Protein AF-A0A938LUK1-F1 (afdb_monomer)

Foldseek 3Di:
DPPVVVLVVLVVVLVVLVVVLVVLVCCLPPVQDPPLQPPDPPDPDDDDDPDPCNDDRRDDPNHGSVRSVVVSVVSVVVSVVSVVVND

Secondary structure (DSSP, 8-state):
--HHHHHHHHHHHHHHHHHHHHHHHHIIIIIS-TTTT--S---SS-----STT------BTTB-HHHHHHHHHHHHHHHHHHHHH--

Radius of gyration: 19.07 Å; Cα contacts (8 Å, |Δi|>4): 59; chains: 1; bounding box: 39×24×56 Å

Sequence (87 aa):
MKRTTWNFMIDSLAFVDLLLLTGTGAILKWVLPPGSGGGHGQGFRGGRGLGPGGGQVRQLLGLGRHEWGDVHFLLAALFVLLILAHV

pLDDT: mean 82.42, std 18.65, range [42.5, 98.56]

Mean predicted aligned error: 9.14 Å

Solvent-accessible surface area (backbone atoms only — not comparable to full-atom values): 5228 Å² total; per-residue (Å²): 131,56,71,68,58,55,41,54,51,44,49,52,51,38,52,54,46,51,52,52,39,53,52,39,52,47,38,45,61,71,75,33,32,94,84,32,48,74,80,84,81,85,53,101,63,94,69,94,67,92,53,104,70,59,77,77,60,46,59,59,97,88,33,37,38,63,57,49,46,53,53,34,49,52,45,51,56,49,41,53,53,38,63,71,65,56,117

Structure (mmCIF, N/CA/C/O backbone):
data_AF-A0A938LUK1-F1
#
_entry.id   AF-A0A938LUK1-F1
#
loop_
_atom_site.group_PDB
_atom_site.id
_atom_site.type_symbol
_atom_site.label_atom_id
_atom_site.label_alt_id
_atom_site.label_comp_id
_atom_site.label_asym_id
_atom_site.label_entity_id
_atom_site.label_seq_id
_atom_site.pdbx_PDB_ins_code
_atom_site.Cartn_x
_atom_site.Cartn_y
_atom_site.Cartn_z
_atom_site.occupancy
_atom_site.B_iso_or_equiv
_atom_site.auth_seq_id
_atom_site.auth_comp_id
_atom_site.auth_asym_id
_atom_site.auth_atom_id
_atom_site.pdbx_PDB_model_num
ATOM 1 N N . MET A 1 1 ? -7.656 -2.135 27.591 1.00 67.19 1 MET A N 1
ATOM 2 C CA . MET A 1 1 ? -8.198 -1.184 26.590 1.00 67.19 1 MET A CA 1
ATOM 3 C C . MET A 1 1 ? -9.647 -1.551 26.309 1.00 67.19 1 MET A C 1
ATOM 5 O O . MET A 1 1 ? -9.969 -2.730 26.393 1.00 67.19 1 MET A O 1
ATOM 9 N N . LYS A 1 2 ? -10.533 -0.586 26.033 1.00 89.31 2 LYS A N 1
ATOM 10 C CA . LYS A 1 2 ? -11.919 -0.904 25.642 1.00 89.31 2 LYS A CA 1
ATOM 11 C C . LYS A 1 2 ? -11.905 -1.510 24.235 1.00 89.31 2 LYS A C 1
ATOM 13 O O . LYS A 1 2 ? -11.113 -1.058 23.411 1.00 89.31 2 LYS A O 1
ATOM 18 N N . ARG A 1 3 ? -12.789 -2.477 23.952 1.00 86.69 3 ARG A N 1
ATOM 19 C CA . ARG A 1 3 ? -12.934 -3.095 22.613 1.00 86.69 3 ARG A CA 1
ATOM 20 C C . ARG A 1 3 ? -13.044 -2.031 21.517 1.00 86.69 3 ARG A C 1
ATOM 22 O O . ARG A 1 3 ? -12.370 -2.110 20.505 1.00 86.69 3 ARG A O 1
ATOM 29 N N . THR A 1 4 ? -13.788 -0.963 21.796 1.00 90.56 4 THR 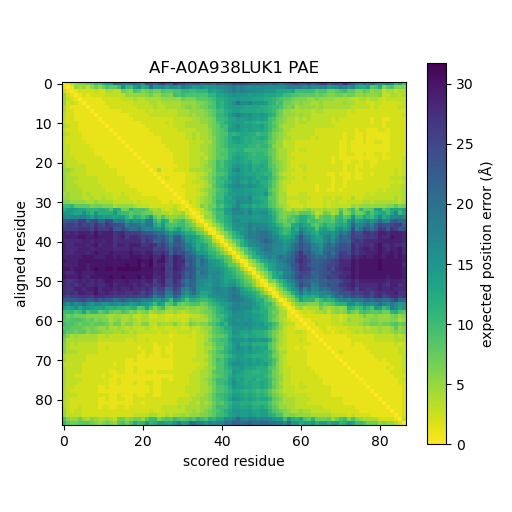A N 1
ATOM 30 C CA . THR A 1 4 ? -13.942 0.193 20.905 1.00 90.56 4 THR A CA 1
ATOM 31 C C . THR A 1 4 ? -12.617 0.869 20.548 1.00 90.56 4 THR A C 1
ATOM 33 O O . THR A 1 4 ? -12.418 1.240 19.400 1.00 90.56 4 THR A O 1
ATOM 36 N N . THR A 1 5 ? -11.698 1.024 21.505 1.00 92.56 5 THR A N 1
ATOM 37 C CA . THR A 1 5 ? -10.386 1.640 21.252 1.00 92.56 5 THR A CA 1
ATOM 38 C C . THR A 1 5 ? -9.510 0.740 20.386 1.00 92.56 5 THR A C 1
ATOM 40 O O . THR A 1 5 ? -8.826 1.239 19.504 1.00 92.56 5 THR A O 1
ATOM 43 N N . TRP A 1 6 ? -9.543 -0.575 20.621 1.00 91.31 6 TRP A N 1
ATOM 44 C CA . TRP A 1 6 ? -8.789 -1.545 19.825 1.00 91.31 6 TRP A CA 1
ATOM 45 C C . TRP A 1 6 ? -9.267 -1.579 18.371 1.00 91.31 6 TRP A C 1
ATOM 47 O O . TRP A 1 6 ? -8.453 -1.434 17.464 1.00 91.31 6 TRP A O 1
ATOM 57 N N . ASN A 1 7 ? -10.584 -1.660 18.163 1.00 92.62 7 ASN A N 1
ATOM 58 C CA . ASN A 1 7 ? -11.170 -1.621 16.825 1.00 92.62 7 ASN A CA 1
ATOM 59 C C . ASN A 1 7 ? -10.812 -0.303 16.126 1.00 92.62 7 ASN A C 1
ATOM 61 O O . ASN A 1 7 ? -10.247 -0.325 15.046 1.00 92.62 7 ASN A O 1
ATOM 65 N N . PHE A 1 8 ? -10.984 0.844 16.794 1.00 94.75 8 PHE A N 1
ATOM 66 C CA . PHE A 1 8 ? -10.597 2.138 16.223 1.00 94.75 8 PHE A CA 1
ATOM 67 C C . PHE A 1 8 ? -9.125 2.188 15.768 1.00 94.75 8 PHE A C 1
ATOM 69 O O . PHE A 1 8 ? -8.818 2.777 14.730 1.00 94.75 8 PHE A O 1
ATOM 76 N N . MET A 1 9 ? -8.212 1.566 16.521 1.00 96.00 9 MET A N 1
ATOM 77 C CA . MET A 1 9 ? -6.796 1.490 16.14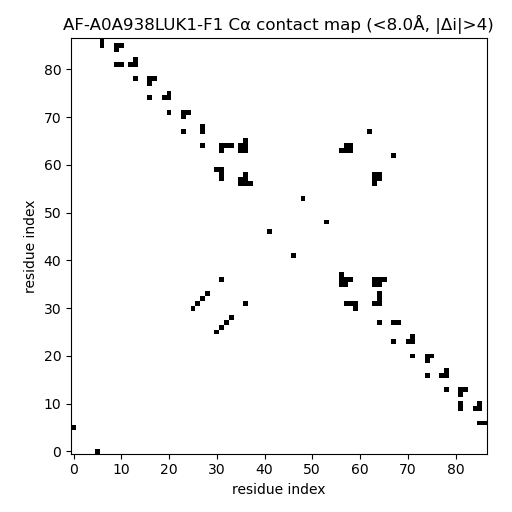8 1.00 96.00 9 MET A CA 1
ATOM 78 C C . MET A 1 9 ? -6.561 0.600 14.924 1.00 96.00 9 MET A C 1
ATOM 80 O O . MET A 1 9 ? -5.817 1.009 14.033 1.00 96.00 9 MET A O 1
ATOM 84 N N . ILE A 1 10 ? -7.186 -0.582 14.868 1.00 96.44 10 ILE A N 1
ATOM 85 C CA . ILE A 1 10 ? -7.089 -1.482 13.709 1.00 96.44 10 ILE A CA 1
ATOM 86 C C . ILE A 1 10 ? -7.640 -0.796 12.463 1.00 96.44 10 ILE A C 1
ATOM 88 O O . ILE A 1 10 ? -6.978 -0.808 11.432 1.00 96.44 10 ILE A O 1
ATOM 92 N N . ASP A 1 11 ? -8.793 -0.143 12.568 1.00 96.44 11 ASP A N 1
ATOM 93 C CA . ASP A 1 11 ? -9.460 0.517 11.445 1.00 96.44 11 ASP A CA 1
ATOM 94 C C . ASP A 1 11 ? -8.606 1.657 10.902 1.00 96.44 11 ASP A C 1
ATOM 96 O O . ASP A 1 11 ? -8.424 1.798 9.693 1.00 96.44 11 ASP A O 1
ATOM 100 N N . SER A 1 12 ? -8.027 2.447 11.809 1.00 97.31 12 SER A N 1
ATOM 101 C CA . SER A 1 12 ? -7.113 3.532 11.448 1.00 97.31 12 SER A CA 1
ATOM 102 C C . SER A 1 12 ? -5.862 2.996 10.750 1.00 97.31 12 SER A C 1
ATOM 104 O O . SER A 1 12 ? -5.429 3.556 9.744 1.00 97.31 12 SER A O 1
ATOM 106 N N . LEU A 1 13 ? -5.293 1.894 11.250 1.00 97.81 13 LEU A N 1
ATOM 107 C CA . LEU A 1 13 ? -4.128 1.257 10.641 1.00 97.81 13 LEU A CA 1
ATOM 108 C C . LEU A 1 13 ? -4.464 0.668 9.263 1.00 97.81 13 LEU A C 1
ATOM 110 O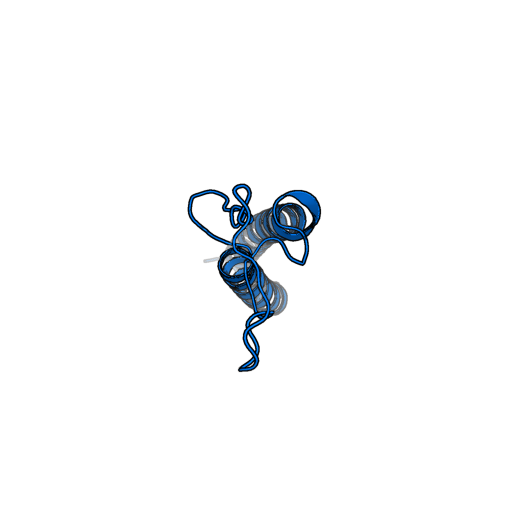 O . LEU A 1 13 ? -3.721 0.895 8.313 1.00 97.81 13 LEU A O 1
ATOM 114 N N . ALA A 1 14 ? -5.602 -0.018 9.135 1.00 97.81 14 ALA A N 1
ATOM 115 C CA . ALA A 1 14 ? -6.087 -0.581 7.878 1.00 97.81 14 ALA A CA 1
ATOM 116 C C . ALA A 1 14 ? -6.352 0.510 6.834 1.00 97.81 14 ALA A C 1
ATOM 118 O O . ALA A 1 14 ? -6.031 0.338 5.661 1.00 97.81 14 ALA A O 1
ATOM 119 N N . PHE A 1 15 ? -6.891 1.657 7.253 1.00 98.12 15 PHE A N 1
ATOM 120 C CA . PHE A 1 15 ? -7.101 2.793 6.364 1.00 98.12 15 PHE A CA 1
ATOM 121 C C . PHE A 1 15 ? -5.780 3.353 5.825 1.00 98.12 15 PHE A C 1
ATOM 123 O O . PHE A 1 15 ? -5.656 3.580 4.624 1.00 98.12 15 PHE A O 1
ATOM 130 N N . VAL A 1 16 ? -4.775 3.541 6.685 1.00 98.50 16 VAL A N 1
ATOM 131 C CA . VAL A 1 16 ? -3.444 3.989 6.244 1.00 98.50 16 VAL A CA 1
ATOM 132 C C . VAL A 1 16 ? -2.819 2.974 5.287 1.00 98.50 16 VAL A C 1
ATOM 134 O O . VAL A 1 16 ? -2.304 3.360 4.238 1.00 98.50 16 VAL A O 1
ATOM 137 N N . ASP A 1 17 ? -2.908 1.686 5.609 1.00 98.50 17 ASP A N 1
ATOM 138 C CA . ASP A 1 17 ? -2.378 0.612 4.771 1.00 98.50 17 AS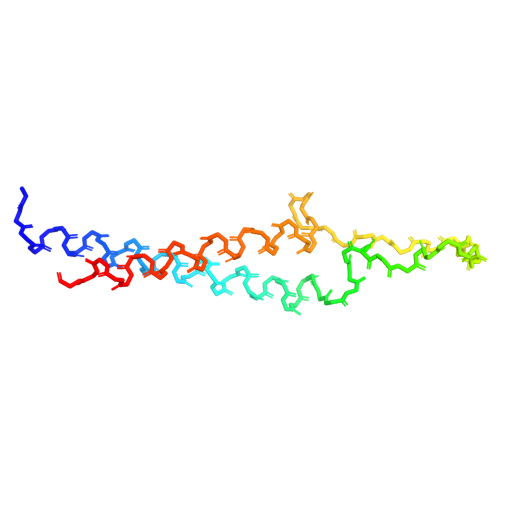P A CA 1
ATOM 139 C C . ASP A 1 17 ? -3.052 0.568 3.385 1.00 98.50 17 ASP A C 1
ATOM 141 O O . ASP A 1 17 ? -2.370 0.497 2.362 1.00 98.50 17 ASP A O 1
ATOM 145 N N . LEU A 1 18 ? -4.371 0.781 3.318 1.00 98.19 18 LEU A N 1
ATOM 146 C CA . LEU A 1 18 ? -5.114 0.909 2.060 1.00 98.19 18 LEU A CA 1
ATOM 147 C C . LEU A 1 18 ? -4.603 2.063 1.180 1.00 98.19 18 LEU A C 1
ATOM 149 O O . LEU A 1 18 ? -4.508 1.927 -0.048 1.00 98.19 18 LEU A O 1
ATOM 153 N N . LEU A 1 19 ? -4.266 3.208 1.783 1.00 98.56 19 LEU A N 1
ATOM 154 C CA . LEU A 1 19 ? -3.691 4.338 1.048 1.00 98.56 19 LEU A CA 1
ATOM 155 C C . LEU A 1 19 ? -2.308 3.984 0.489 1.00 98.56 19 LEU A C 1
ATOM 157 O O . LEU A 1 19 ? -2.020 4.290 -0.672 1.00 98.56 19 LEU A O 1
ATOM 161 N N . LEU A 1 20 ? -1.475 3.295 1.275 1.00 98.25 20 LEU A N 1
ATOM 162 C CA . LEU A 1 20 ? -0.159 2.823 0.837 1.00 98.25 20 LEU A CA 1
ATOM 163 C C . LEU A 1 20 ? -0.272 1.780 -0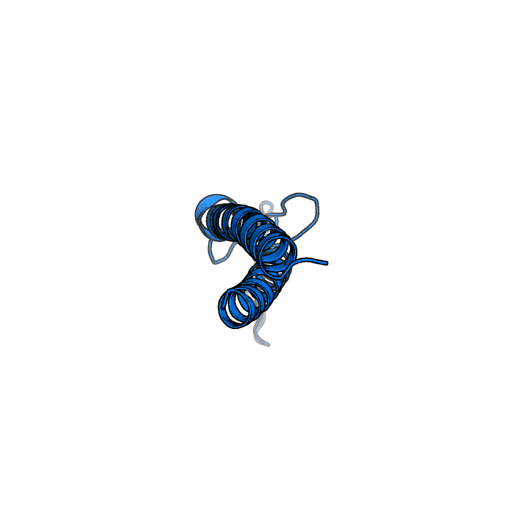.280 1.00 98.25 20 LEU A C 1
ATOM 165 O O . LEU A 1 20 ? 0.465 1.856 -1.267 1.00 98.25 20 LEU A O 1
ATOM 169 N N . LEU A 1 21 ? -1.224 0.852 -0.185 1.00 98.19 21 LEU A N 1
ATOM 170 C CA . LEU A 1 21 ? -1.541 -0.114 -1.237 1.00 98.19 21 LEU A CA 1
ATOM 171 C C . LEU A 1 21 ? -1.926 0.573 -2.540 1.00 98.19 21 LEU A C 1
ATOM 173 O O . LEU A 1 21 ? -1.384 0.267 -3.603 1.00 98.19 21 LEU A O 1
ATOM 177 N N . THR A 1 22 ? -2.827 1.548 -2.455 1.00 98.19 22 THR A N 1
ATOM 178 C CA . THR A 1 22 ? -3.268 2.316 -3.621 1.00 98.19 22 THR A CA 1
ATOM 179 C C . THR A 1 22 ? -2.095 3.078 -4.242 1.00 98.19 22 THR A C 1
ATOM 181 O O . THR A 1 22 ? -1.907 3.038 -5.459 1.00 98.19 22 THR A O 1
ATOM 184 N N . GLY A 1 23 ? -1.261 3.720 -3.418 1.00 97.31 23 GLY A N 1
ATOM 185 C CA . GLY A 1 23 ? -0.079 4.457 -3.869 1.00 97.31 23 GLY A CA 1
ATOM 186 C C . GLY A 1 23 ? 0.974 3.567 -4.533 1.00 97.31 23 GLY A C 1
ATOM 187 O O . GLY A 1 23 ? 1.457 3.873 -5.622 1.00 97.31 23 GLY A O 1
ATOM 188 N N . THR A 1 24 ? 1.301 2.428 -3.928 1.00 96.69 24 THR A N 1
ATOM 189 C CA . THR A 1 24 ? 2.273 1.474 -4.491 1.00 96.69 24 THR A CA 1
ATOM 190 C C . THR A 1 24 ? 1.748 0.797 -5.760 1.00 96.69 24 THR A C 1
ATOM 192 O O . THR A 1 24 ? 2.491 0.658 -6.732 1.00 96.69 24 THR A O 1
ATOM 195 N N . GLY A 1 25 ? 0.453 0.475 -5.827 1.00 96.19 25 GLY A N 1
ATOM 196 C CA . GLY A 1 25 ? -0.186 -0.037 -7.043 1.00 96.19 25 GLY A CA 1
ATOM 197 C C . GLY A 1 25 ? -0.182 0.990 -8.182 1.00 96.19 25 GLY A C 1
ATOM 198 O O . GLY A 1 25 ? 0.116 0.654 -9.330 1.00 96.19 25 GLY A O 1
ATOM 199 N N . ALA A 1 26 ? -0.432 2.262 -7.861 1.00 96.25 26 ALA A N 1
ATOM 200 C CA . ALA A 1 26 ? -0.310 3.383 -8.791 1.00 96.25 26 ALA A CA 1
ATOM 201 C C . ALA A 1 26 ? 1.123 3.531 -9.332 1.00 96.25 26 ALA A C 1
ATOM 203 O O . ALA A 1 26 ? 1.319 3.665 -10.543 1.00 96.25 26 ALA A O 1
ATOM 204 N N . ILE A 1 27 ? 2.129 3.437 -8.456 1.00 94.00 27 ILE A N 1
ATOM 205 C CA . ILE A 1 27 ? 3.550 3.450 -8.834 1.00 94.00 27 ILE A CA 1
ATOM 206 C C . ILE A 1 27 ? 3.858 2.307 -9.807 1.00 94.00 27 ILE A C 1
ATOM 208 O O . ILE A 1 27 ? 4.406 2.551 -10.882 1.00 94.00 27 ILE A O 1
ATOM 212 N N . LEU A 1 28 ? 3.460 1.074 -9.487 1.00 92.12 28 LEU A N 1
ATOM 213 C CA . LEU A 1 28 ? 3.700 -0.097 -10.339 1.00 92.12 28 LEU A CA 1
ATOM 214 C C . LEU A 1 28 ? 2.958 -0.032 -11.681 1.00 92.12 28 LEU A C 1
ATOM 216 O O . LEU A 1 28 ? 3.419 -0.596 -12.674 1.00 92.12 28 LEU A O 1
ATOM 220 N N . LYS A 1 29 ? 1.813 0.653 -11.736 1.00 92.50 29 LYS A N 1
ATOM 221 C CA . LYS A 1 29 ? 1.031 0.804 -12.967 1.00 92.50 29 LYS A CA 1
ATOM 222 C C . LYS A 1 29 ? 1.578 1.896 -13.883 1.00 92.50 29 LYS A C 1
ATOM 224 O O . LYS A 1 29 ? 1.632 1.690 -15.094 1.00 92.50 29 LYS A O 1
ATOM 229 N N . TRP A 1 30 ? 1.946 3.050 -13.327 1.00 92.06 30 TRP A N 1
ATOM 230 C CA . TRP A 1 30 ? 2.238 4.253 -14.115 1.00 92.06 30 TRP A CA 1
ATOM 231 C C . TRP A 1 30 ? 3.710 4.661 -14.117 1.00 92.06 30 TRP A C 1
ATOM 233 O O . TRP A 1 30 ? 4.199 5.148 -15.135 1.00 92.06 30 TRP A O 1
ATOM 243 N N . VAL A 1 31 ? 4.432 4.453 -13.015 1.00 89.25 31 VAL A N 1
ATOM 244 C CA . VAL A 1 31 ? 5.847 4.844 -12.899 1.00 89.25 31 VAL A CA 1
ATOM 245 C C . VAL A 1 31 ? 6.766 3.704 -13.341 1.00 89.25 31 VAL A C 1
ATOM 247 O O . VAL A 1 31 ? 7.711 3.926 -14.106 1.00 89.25 31 VAL A O 1
ATOM 250 N N . LEU A 1 32 ? 6.451 2.479 -12.911 1.00 88.19 32 LEU A N 1
ATOM 251 C CA . LEU A 1 32 ? 7.222 1.258 -13.161 1.00 88.19 32 LEU A CA 1
ATOM 252 C C . LEU A 1 32 ? 6.400 0.202 -13.930 1.00 88.19 32 LEU A C 1
ATOM 254 O O . LEU A 1 32 ? 6.205 -0.910 -13.428 1.00 88.19 32 LEU A O 1
ATOM 258 N N . PRO A 1 33 ? 5.895 0.529 -15.140 1.00 81.56 33 PRO A N 1
ATOM 259 C CA . PRO A 1 33 ? 5.055 -0.378 -15.911 1.00 81.56 33 PRO A CA 1
ATOM 260 C C . PRO A 1 33 ? 5.800 -1.671 -16.298 1.00 81.56 33 PRO A C 1
ATOM 262 O O . PRO A 1 33 ? 7.034 -1.728 -16.282 1.00 81.56 33 PRO A O 1
ATOM 265 N N . PRO A 1 34 ? 5.068 -2.739 -16.666 1.00 77.12 34 PRO A N 1
ATOM 266 C CA . PRO A 1 34 ? 5.662 -4.009 -17.082 1.00 77.12 34 PRO A CA 1
ATOM 267 C C . PRO A 1 34 ? 6.767 -3.817 -18.134 1.00 77.12 34 PRO A C 1
ATOM 269 O O . PRO A 1 34 ? 6.591 -3.075 -19.095 1.00 77.12 34 PRO A O 1
ATOM 272 N N . GLY A 1 35 ? 7.918 -4.468 -17.935 1.00 69.62 35 GLY A N 1
ATOM 273 C CA . GLY A 1 35 ? 9.098 -4.332 -18.803 1.00 69.62 35 GLY A CA 1
ATOM 274 C C . GLY A 1 35 ? 10.124 -3.279 -18.360 1.00 69.62 35 GLY A C 1
ATOM 275 O O . GLY A 1 35 ? 11.250 -3.303 -18.848 1.00 69.62 35 GLY A O 1
ATOM 276 N N . SER A 1 36 ? 9.810 -2.412 -17.388 1.00 68.06 36 SER A N 1
ATOM 277 C CA . SER A 1 36 ? 10.752 -1.393 -16.890 1.00 68.06 36 SER A CA 1
ATOM 278 C C . SER A 1 36 ? 11.779 -1.909 -15.869 1.00 68.06 36 SER A C 1
ATOM 280 O O . SER A 1 36 ? 12.727 -1.198 -15.546 1.00 68.06 36 SER A O 1
ATOM 282 N N . GLY A 1 37 ? 11.573 -3.121 -15.340 1.00 59.41 37 GLY A N 1
ATOM 283 C CA . GLY A 1 37 ? 12.338 -3.714 -14.235 1.00 59.41 37 GLY A CA 1
ATOM 284 C C . GLY A 1 37 ? 13.461 -4.672 -14.639 1.00 59.41 37 GLY A C 1
ATOM 285 O O . GLY A 1 37 ? 13.917 -5.429 -13.795 1.00 59.41 37 GLY A O 1
ATOM 286 N N . GLY A 1 38 ? 13.876 -4.706 -15.910 1.00 59.28 38 GLY A N 1
ATOM 287 C CA . GLY A 1 38 ? 15.051 -5.486 -16.336 1.00 59.28 38 GLY A CA 1
ATOM 288 C C . GLY A 1 38 ? 14.963 -7.012 -16.149 1.00 59.28 38 GLY A C 1
ATOM 289 O O . GLY A 1 38 ? 15.990 -7.683 -16.143 1.00 59.28 38 GLY A O 1
ATOM 290 N N . GLY A 1 39 ? 13.766 -7.586 -16.004 1.00 57.38 39 GLY A N 1
ATOM 291 C CA . GLY A 1 39 ? 13.581 -9.019 -15.767 1.00 57.38 39 GLY A CA 1
ATOM 292 C C . GLY A 1 39 ? 13.350 -9.833 -17.045 1.00 57.38 39 GLY A C 1
ATOM 293 O O . GLY A 1 39 ? 12.261 -9.789 -17.602 1.00 57.38 39 GLY A O 1
ATOM 294 N N . HIS A 1 40 ? 14.357 -10.628 -17.427 1.00 50.56 40 HIS A N 1
ATOM 295 C CA . HIS A 1 40 ? 14.278 -11.844 -18.259 1.00 50.56 40 HIS A CA 1
ATOM 296 C C . HIS A 1 40 ? 13.940 -11.708 -19.758 1.00 50.56 40 HIS A C 1
ATOM 298 O O . HIS A 1 40 ? 12.919 -12.180 -20.250 1.00 50.56 40 HIS A O 1
ATOM 304 N N . GLY A 1 41 ? 14.914 -11.176 -20.505 1.00 45.09 41 GLY A N 1
ATOM 305 C CA . GLY A 1 41 ? 15.090 -11.416 -21.945 1.00 45.09 41 GLY A CA 1
ATOM 306 C C . GLY A 1 41 ? 16.507 -11.856 -22.353 1.00 45.09 41 GLY A C 1
ATOM 307 O O . GLY A 1 41 ? 16.729 -12.149 -23.522 1.00 45.09 41 GLY A O 1
ATOM 308 N N . GLN A 1 42 ? 17.473 -11.951 -21.427 1.00 53.19 42 GLN A N 1
ATOM 309 C CA . GLN A 1 42 ? 18.744 -12.639 -21.698 1.00 53.19 42 GLN A CA 1
ATOM 310 C C . GLN A 1 42 ? 18.566 -14.132 -21.421 1.00 53.19 42 GLN A C 1
ATOM 312 O O . GLN A 1 42 ? 19.039 -14.670 -20.425 1.00 53.19 42 GLN A O 1
ATOM 317 N N . GLY A 1 43 ? 17.820 -14.805 -22.296 1.00 42.50 43 GLY A N 1
ATOM 318 C CA . GLY A 1 43 ? 17.898 -16.258 -22.377 1.00 42.50 43 GLY A CA 1
ATOM 319 C C . GLY A 1 43 ? 19.329 -16.685 -22.714 1.00 42.50 43 GLY A C 1
ATOM 320 O O . GLY A 1 43 ? 20.095 -15.921 -23.298 1.00 42.50 43 GLY A O 1
ATOM 321 N N . PHE A 1 44 ? 19.666 -17.937 -22.411 1.00 49.00 44 PHE A N 1
ATOM 322 C CA . PHE A 1 44 ? 20.926 -18.629 -22.732 1.00 49.00 44 PHE A CA 1
ATOM 323 C C . PHE A 1 44 ? 21.320 -18.651 -24.235 1.00 49.00 44 PHE A 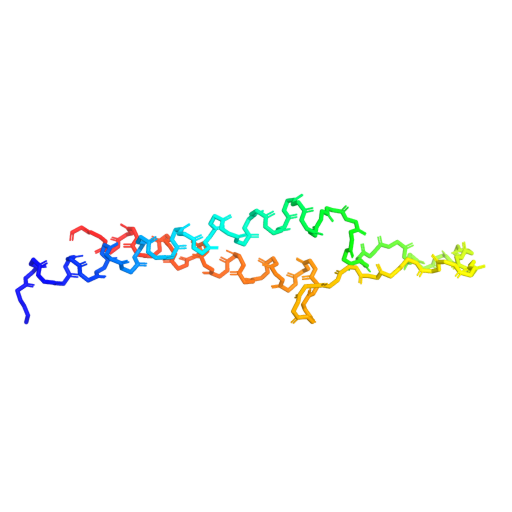C 1
ATOM 325 O O . PHE A 1 44 ? 22.232 -19.368 -24.639 1.00 49.00 44 PHE A O 1
ATOM 332 N N . ARG A 1 45 ? 20.660 -17.861 -25.090 1.00 49.94 45 ARG A N 1
ATOM 333 C CA . ARG A 1 45 ? 21.063 -17.550 -26.460 1.00 49.94 45 ARG A CA 1
ATOM 334 C C . ARG A 1 45 ? 21.345 -16.058 -26.567 1.00 49.94 45 ARG A C 1
ATOM 336 O O . ARG A 1 45 ? 20.424 -15.247 -26.573 1.00 49.94 45 ARG A O 1
ATOM 343 N N . GLY A 1 46 ? 22.631 -15.730 -26.679 1.00 55.25 46 GLY A N 1
ATOM 344 C CA . GLY A 1 46 ? 23.122 -14.381 -26.925 1.00 55.25 46 GLY A CA 1
ATOM 345 C C . GLY A 1 46 ? 22.370 -13.701 -28.069 1.00 55.25 46 GLY A C 1
ATOM 346 O O . GLY A 1 46 ? 22.502 -14.076 -29.232 1.00 55.25 46 GLY A O 1
ATOM 347 N N . GLY A 1 47 ? 21.583 -12.689 -27.722 1.00 47.06 47 GLY A N 1
ATOM 348 C CA . GLY A 1 47 ? 20.926 -11.789 -28.657 1.00 47.06 47 GLY A CA 1
ATOM 349 C C . GLY A 1 47 ? 21.443 -10.380 -28.421 1.00 47.06 47 GLY A C 1
ATOM 350 O O . GLY A 1 47 ? 21.188 -9.797 -27.373 1.00 47.06 47 GLY A O 1
ATOM 351 N N . ARG A 1 48 ? 22.209 -9.871 -29.390 1.00 61.78 48 ARG A N 1
ATOM 352 C CA . ARG A 1 48 ? 22.733 -8.500 -29.494 1.00 61.78 48 ARG A CA 1
ATOM 353 C C . ARG A 1 48 ? 21.797 -7.449 -28.884 1.00 61.78 48 ARG A C 1
ATOM 355 O O . ARG A 1 48 ? 20.728 -7.183 -29.417 1.00 61.78 48 ARG A O 1
ATOM 362 N N . GLY A 1 49 ? 22.287 -6.786 -27.843 1.00 48.31 49 GLY A N 1
ATOM 363 C CA . GLY A 1 49 ? 21.695 -5.577 -27.275 1.00 48.31 49 GLY A CA 1
ATOM 364 C C . GLY A 1 49 ? 22.747 -4.558 -26.833 1.00 48.31 49 GLY A C 1
ATOM 365 O O . GLY A 1 49 ? 22.508 -3.8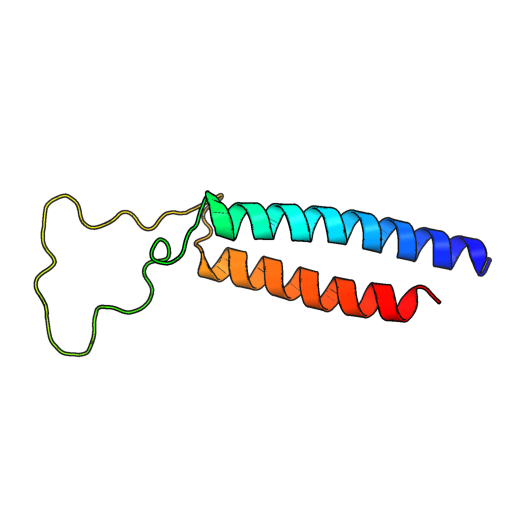18 -25.889 1.00 48.31 49 GLY A O 1
ATOM 366 N N . LEU A 1 50 ? 23.924 -4.533 -27.473 1.00 54.38 50 LEU A N 1
ATOM 367 C CA . LEU A 1 50 ? 24.850 -3.401 -27.375 1.00 54.38 50 LEU A CA 1
ATOM 368 C C . LEU A 1 50 ? 24.418 -2.335 -28.390 1.00 54.38 50 LEU A C 1
ATOM 370 O O . LEU A 1 50 ? 24.858 -2.337 -29.537 1.00 54.38 50 LEU A O 1
ATOM 374 N N . GLY A 1 51 ? 23.529 -1.444 -27.962 1.00 46.31 51 GLY A N 1
ATOM 375 C CA . GLY A 1 51 ? 23.329 -0.130 -28.571 1.00 46.31 51 GLY A CA 1
ATOM 376 C C . GLY A 1 51 ? 23.596 0.955 -27.517 1.00 46.31 51 GLY A C 1
ATOM 377 O O . GLY A 1 51 ? 23.416 0.672 -26.332 1.00 46.31 51 GLY A O 1
ATOM 378 N N . PRO A 1 52 ? 23.971 2.195 -27.889 1.00 42.84 52 PRO A N 1
ATOM 379 C CA . PRO A 1 52 ? 24.287 3.283 -26.943 1.00 42.84 52 PRO A CA 1
ATOM 380 C C . PRO A 1 52 ? 23.119 3.751 -26.048 1.00 42.84 52 PRO A C 1
ATOM 382 O O . PRO A 1 52 ? 23.255 4.727 -25.320 1.00 42.84 52 PRO A O 1
ATOM 385 N N . GLY A 1 53 ? 21.969 3.075 -26.106 1.00 48.91 53 GLY A N 1
ATOM 386 C CA . GLY A 1 53 ? 20.769 3.326 -25.309 1.00 48.91 53 GLY A CA 1
ATOM 387 C C . GLY A 1 53 ? 20.301 2.081 -24.556 1.00 48.91 53 GLY A C 1
ATOM 388 O O . GLY A 1 53 ? 19.098 1.837 -24.494 1.00 48.91 53 GLY A O 1
ATOM 389 N N . GLY A 1 54 ? 21.235 1.262 -24.048 1.00 46.53 54 GLY A N 1
ATOM 390 C CA . GLY A 1 54 ? 20.933 0.120 -23.180 1.00 46.53 54 GLY A CA 1
ATOM 391 C C . GLY A 1 54 ? 19.947 0.544 -22.094 1.00 46.53 54 GLY A C 1
ATOM 392 O O . GLY A 1 54 ? 20.252 1.433 -21.302 1.00 46.53 54 GLY A O 1
ATOM 393 N N . GLY A 1 55 ? 18.736 -0.018 -22.151 1.00 50.03 55 GLY A N 1
ATOM 394 C CA . GLY A 1 55 ? 17.569 0.487 -21.437 1.00 50.03 55 GLY A CA 1
ATOM 395 C C . GLY A 1 55 ? 17.877 0.726 -19.967 1.00 50.03 55 GLY A C 1
ATOM 396 O O . GLY A 1 55 ? 18.132 -0.220 -19.225 1.00 50.03 55 GLY A O 1
ATOM 397 N N . GLN A 1 56 ? 17.867 1.995 -19.557 1.00 59.59 56 GLN A N 1
ATOM 398 C CA . GLN A 1 56 ? 17.962 2.350 -18.150 1.00 59.59 56 GLN A CA 1
ATOM 399 C C . GLN A 1 56 ? 16.799 1.664 -17.434 1.00 59.59 56 GLN A C 1
ATOM 401 O O . GLN A 1 56 ? 15.632 1.974 -17.691 1.00 59.59 56 GLN A O 1
ATOM 406 N N . VAL A 1 57 ? 17.121 0.691 -16.580 1.00 65.31 57 VAL A N 1
ATOM 407 C CA . VAL A 1 57 ? 16.147 0.076 -15.678 1.00 65.31 57 VAL A CA 1
ATOM 408 C C . VAL A 1 57 ? 15.504 1.220 -14.908 1.00 65.31 57 VAL A C 1
ATOM 410 O O . VAL A 1 57 ? 16.204 1.992 -14.250 1.00 65.31 57 VAL A O 1
ATOM 413 N N . ARG A 1 58 ? 14.184 1.385 -15.033 1.00 74.44 58 ARG A N 1
ATOM 414 C CA . ARG A 1 58 ? 13.506 2.462 -14.312 1.00 74.44 58 ARG A CA 1
ATOM 415 C C . ARG A 1 58 ? 13.494 2.096 -12.840 1.00 74.44 58 ARG A C 1
ATOM 417 O O . ARG A 1 58 ? 13.010 1.027 -12.471 1.00 74.44 58 ARG A O 1
ATOM 424 N N . GLN A 1 59 ? 14.018 3.000 -12.029 1.00 84.44 59 GLN A N 1
ATOM 425 C CA . GLN A 1 59 ? 14.044 2.887 -10.581 1.00 84.44 59 GLN A CA 1
ATOM 426 C C . GLN A 1 59 ? 13.328 4.093 -9.982 1.00 84.44 59 GLN A C 1
ATOM 428 O O . GLN A 1 59 ? 13.402 5.203 -10.513 1.00 84.44 59 GLN A O 1
ATOM 433 N N . LEU A 1 60 ? 12.644 3.870 -8.866 1.00 86.50 60 LEU A N 1
ATOM 434 C CA . LEU A 1 60 ? 12.039 4.913 -8.051 1.00 86.50 60 LEU A CA 1
ATOM 435 C C . LEU A 1 60 ? 12.525 4.717 -6.618 1.00 86.50 60 LEU A C 1
ATOM 437 O O . LEU A 1 60 ? 12.376 3.630 -6.069 1.00 86.50 60 LEU A O 1
ATOM 441 N N . LEU A 1 61 ? 13.119 5.757 -6.026 1.00 87.81 61 LEU A N 1
ATOM 442 C CA . LEU A 1 61 ? 13.765 5.684 -4.705 1.00 87.81 61 LEU A CA 1
ATOM 443 C C . LEU A 1 61 ? 14.831 4.571 -4.607 1.00 87.81 61 LEU A C 1
ATOM 445 O O . LEU A 1 61 ? 14.991 3.946 -3.566 1.00 87.81 61 LEU A O 1
ATOM 449 N N . GLY A 1 62 ? 15.540 4.297 -5.708 1.00 86.19 62 GLY A N 1
ATOM 450 C CA . GLY A 1 62 ? 16.547 3.230 -5.784 1.00 86.19 62 GLY A CA 1
ATOM 451 C C . GLY A 1 62 ? 15.977 1.809 -5.869 1.00 86.19 62 GLY A C 1
ATOM 452 O O . GLY A 1 62 ? 16.745 0.858 -5.955 1.00 86.19 62 GLY A O 1
ATOM 453 N N . LEU A 1 63 ? 14.649 1.658 -5.884 1.00 88.06 63 LEU A N 1
ATOM 454 C CA . LEU A 1 63 ? 13.964 0.374 -6.001 1.00 88.06 63 LEU A CA 1
ATOM 455 C C . LEU A 1 63 ? 13.413 0.187 -7.418 1.00 88.06 63 LEU A C 1
ATOM 457 O O . LEU A 1 63 ? 12.832 1.106 -8.009 1.00 88.06 63 LEU A O 1
ATOM 461 N N . GLY A 1 64 ? 13.602 -1.008 -7.970 1.00 88.94 64 GLY A N 1
ATOM 462 C CA . GLY A 1 64 ? 13.036 -1.410 -9.249 1.00 88.94 64 GLY A CA 1
ATOM 463 C C . GLY A 1 64 ? 11.581 -1.864 -9.128 1.00 88.94 64 GLY A C 1
ATOM 464 O O . GLY A 1 64 ? 10.952 -1.833 -8.069 1.00 88.94 64 GLY A O 1
ATOM 465 N N . ARG A 1 65 ? 11.011 -2.288 -10.260 1.00 86.81 65 ARG A N 1
ATOM 466 C CA . ARG A 1 65 ? 9.622 -2.770 -10.317 1.00 86.81 65 ARG A CA 1
ATOM 467 C C . ARG A 1 65 ? 9.398 -3.999 -9.432 1.00 86.81 65 ARG A C 1
ATOM 469 O O . ARG A 1 65 ? 8.297 -4.173 -8.920 1.00 86.81 65 ARG A O 1
ATOM 476 N N . HIS A 1 66 ? 10.391 -4.877 -9.322 1.00 90.19 66 HIS A N 1
ATOM 477 C CA . HIS A 1 66 ? 10.238 -6.119 -8.573 1.00 90.19 66 HIS A CA 1
ATOM 478 C C . HIS A 1 66 ? 10.164 -5.839 -7.075 1.00 90.19 66 HIS A C 1
ATOM 480 O O . HIS A 1 66 ? 9.227 -6.283 -6.427 1.00 90.19 66 HIS A O 1
ATOM 486 N N . GLU A 1 67 ? 11.060 -4.991 -6.586 1.00 91.00 67 GLU A N 1
ATOM 487 C CA . GLU A 1 67 ? 11.177 -4.596 -5.189 1.00 91.00 67 GLU A CA 1
ATOM 488 C C . GLU A 1 67 ? 9.956 -3.781 -4.738 1.00 91.00 67 GLU A C 1
ATOM 490 O O . GLU A 1 67 ? 9.384 -4.045 -3.684 1.00 91.00 67 GLU A O 1
ATOM 495 N N . TRP A 1 68 ? 9.474 -2.842 -5.565 1.00 94.12 68 TRP A N 1
ATOM 496 C CA . TRP A 1 68 ? 8.183 -2.181 -5.315 1.00 94.12 68 TRP A CA 1
ATOM 497 C C . TRP A 1 68 ? 7.006 -3.165 -5.350 1.00 94.12 68 TRP A C 1
ATOM 499 O O . TRP A 1 68 ? 6.014 -2.961 -4.651 1.00 94.12 68 TRP A O 1
ATOM 509 N N . GLY A 1 69 ? 7.115 -4.227 -6.153 1.00 94.56 69 GLY A N 1
ATOM 510 C CA . GLY A 1 69 ? 6.172 -5.341 -6.182 1.00 94.56 69 GLY A CA 1
ATOM 511 C C . GLY A 1 69 ? 6.141 -6.103 -4.861 1.00 94.56 69 GLY A C 1
ATOM 512 O O . GLY A 1 69 ? 5.054 -6.367 -4.352 1.00 94.56 69 GLY A O 1
ATOM 513 N N . ASP A 1 70 ? 7.305 -6.378 -4.275 1.00 96.12 70 ASP A N 1
ATOM 514 C CA . ASP A 1 70 ? 7.423 -7.053 -2.979 1.00 96.12 70 ASP A CA 1
ATOM 515 C C . ASP A 1 70 ? 6.843 -6.192 -1.849 1.00 96.12 70 ASP A C 1
ATOM 517 O O . ASP A 1 70 ? 6.090 -6.692 -1.012 1.00 96.12 70 ASP A O 1
ATOM 521 N N . VAL A 1 71 ? 7.106 -4.878 -1.868 1.00 97.19 71 VAL A N 1
ATOM 522 C CA . VAL A 1 71 ? 6.490 -3.921 -0.930 1.00 97.19 71 VAL A CA 1
ATOM 523 C C . VAL A 1 71 ? 4.967 -3.929 -1.071 1.00 97.19 71 VAL A C 1
ATOM 525 O O . VAL A 1 71 ? 4.260 -4.055 -0.073 1.00 97.19 71 VAL A O 1
ATOM 528 N N . HIS A 1 72 ? 4.446 -3.834 -2.298 1.00 97.75 72 HIS A N 1
ATOM 529 C CA . HIS A 1 72 ? 3.003 -3.860 -2.548 1.00 97.75 72 HIS A CA 1
ATOM 530 C C . HIS A 1 72 ? 2.365 -5.178 -2.085 1.00 97.75 72 HIS A C 1
ATOM 532 O O . HIS A 1 72 ? 1.293 -5.170 -1.482 1.00 97.75 72 HIS A O 1
ATOM 538 N N . PHE A 1 73 ? 3.034 -6.309 -2.322 1.00 98.06 73 PHE A N 1
ATOM 539 C CA . PHE A 1 73 ? 2.568 -7.622 -1.883 1.00 98.06 73 PHE A CA 1
ATOM 540 C C . PHE A 1 73 ? 2.525 -7.744 -0.355 1.00 98.06 73 PHE A C 1
ATOM 542 O O . PHE A 1 73 ? 1.535 -8.236 0.187 1.00 98.06 73 PHE A O 1
ATOM 549 N N . LEU A 1 74 ? 3.557 -7.267 0.350 1.00 98.38 74 LEU A N 1
ATOM 550 C CA . LEU A 1 74 ? 3.587 -7.296 1.813 1.00 98.38 74 LEU A CA 1
ATOM 551 C C . LEU A 1 74 ? 2.466 -6.442 2.418 1.00 98.38 74 LEU A C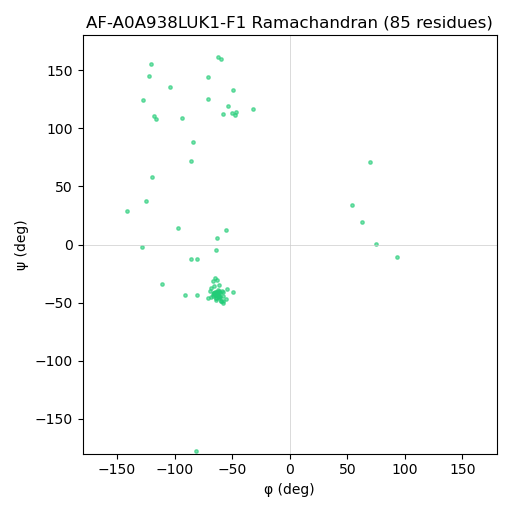 1
ATOM 553 O O . LEU A 1 74 ? 1.792 -6.900 3.340 1.00 98.38 74 LEU A O 1
ATOM 557 N N . LEU A 1 75 ? 2.233 -5.245 1.869 1.00 98.50 75 LEU A N 1
ATOM 558 C CA . LEU A 1 75 ? 1.104 -4.401 2.268 1.00 98.50 75 LEU A CA 1
ATOM 559 C C . LEU A 1 75 ? -0.229 -5.122 2.014 1.00 98.50 75 LEU A C 1
ATOM 561 O O . LEU A 1 75 ? -1.087 -5.147 2.883 1.00 98.50 75 LEU A O 1
ATOM 565 N N . ALA A 1 76 ? -0.389 -5.815 0.881 1.00 98.38 76 ALA A N 1
ATOM 566 C CA . ALA A 1 76 ? -1.622 -6.551 0.581 1.00 98.38 76 ALA A CA 1
ATOM 567 C C . ALA A 1 76 ? -1.883 -7.680 1.588 1.00 98.38 76 ALA A C 1
ATOM 569 O O . ALA A 1 76 ? -3.009 -7.850 2.057 1.00 98.38 76 ALA A O 1
ATOM 570 N N . ALA A 1 77 ? -0.842 -8.435 1.947 1.00 98.44 77 ALA A N 1
ATOM 571 C CA . ALA A 1 77 ? -0.938 -9.478 2.961 1.00 98.44 77 ALA A CA 1
ATOM 572 C C . ALA A 1 77 ? -1.283 -8.894 4.342 1.00 98.44 77 ALA A C 1
ATOM 574 O O . ALA A 1 77 ? -2.153 -9.429 5.033 1.00 98.44 77 ALA A O 1
ATOM 575 N N . LEU A 1 78 ? -0.649 -7.780 4.725 1.00 98.19 78 LEU A N 1
ATOM 576 C CA . LEU A 1 78 ? -0.948 -7.071 5.968 1.00 98.19 78 LEU A CA 1
ATOM 577 C C . LEU A 1 78 ? -2.395 -6.563 5.991 1.00 98.19 78 LEU A C 1
ATOM 579 O O . LEU A 1 78 ? -3.098 -6.800 6.973 1.00 98.19 78 LEU A O 1
ATOM 583 N N . PHE A 1 79 ? -2.867 -5.943 4.909 1.00 98.25 79 PHE A N 1
ATOM 584 C CA . PHE A 1 79 ? -4.242 -5.468 4.787 1.00 98.25 79 PHE A CA 1
ATOM 585 C C . PHE A 1 79 ? -5.255 -6.583 5.030 1.00 98.25 79 PHE A C 1
ATOM 587 O O . PHE A 1 79 ? -6.185 -6.415 5.815 1.00 98.25 79 PHE A O 1
ATOM 594 N N . VAL A 1 80 ? -5.054 -7.752 4.411 1.00 98.00 80 VAL A N 1
ATOM 595 C CA . VAL A 1 80 ? -5.931 -8.913 4.615 1.00 98.00 80 VAL A CA 1
ATOM 596 C C . VAL A 1 80 ? -5.980 -9.305 6.092 1.00 98.00 80 VAL A C 1
ATOM 598 O O . VAL A 1 80 ? -7.067 -9.516 6.626 1.00 98.00 80 VAL A O 1
ATOM 601 N N . LEU A 1 81 ? -4.836 -9.347 6.781 1.00 97.38 81 LEU A N 1
ATOM 602 C CA . LEU A 1 81 ? -4.794 -9.648 8.216 1.00 97.38 81 LEU A CA 1
ATOM 603 C C . LEU A 1 81 ? -5.531 -8.593 9.053 1.00 97.38 81 LEU A C 1
ATOM 605 O O . LEU A 1 81 ? -6.258 -8.953 9.979 1.00 97.38 81 LEU A O 1
ATOM 609 N N . LEU A 1 82 ? -5.385 -7.308 8.720 1.00 96.88 82 LEU A N 1
ATOM 610 C CA . LEU A 1 82 ? -6.072 -6.218 9.417 1.00 96.88 82 LEU A CA 1
ATOM 611 C C . LEU A 1 82 ? -7.590 -6.283 9.224 1.00 96.88 82 LEU A C 1
ATOM 613 O O . LEU A 1 82 ? -8.327 -6.132 10.193 1.00 96.88 82 LEU A O 1
ATOM 617 N N . ILE A 1 83 ? -8.063 -6.585 8.012 1.00 96.50 83 ILE A N 1
ATOM 618 C CA . ILE A 1 83 ? -9.494 -6.764 7.729 1.00 96.50 83 ILE A CA 1
ATOM 619 C C . I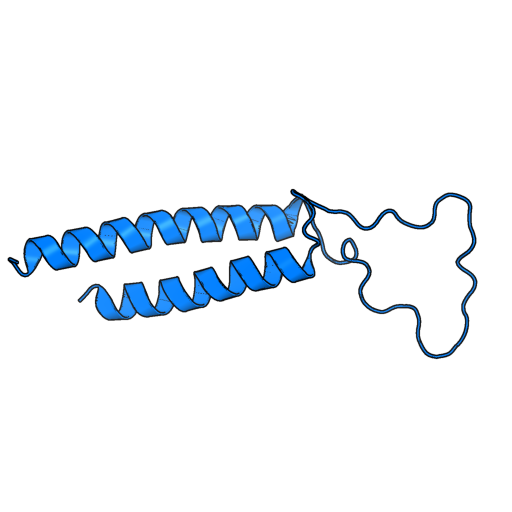LE A 1 83 ? -10.066 -7.987 8.454 1.00 96.50 83 ILE A C 1
ATOM 621 O O . ILE A 1 83 ? -11.192 -7.937 8.941 1.00 96.50 83 ILE A O 1
ATOM 625 N N . LEU A 1 84 ? -9.300 -9.071 8.591 1.00 95.19 84 LEU A N 1
ATOM 626 C CA . LEU A 1 84 ? -9.722 -10.214 9.406 1.00 95.19 84 LEU A CA 1
ATOM 627 C C . LEU A 1 84 ? -9.802 -9.863 10.902 1.00 95.19 84 LEU A C 1
ATOM 629 O O . LEU A 1 84 ? -10.643 -10.407 11.615 1.00 95.19 84 LEU A O 1
ATOM 633 N N . ALA A 1 85 ? -8.950 -8.951 11.376 1.00 92.88 85 ALA A N 1
ATOM 634 C CA . ALA A 1 85 ? -8.912 -8.507 12.768 1.00 92.88 85 ALA A CA 1
ATOM 635 C C . ALA A 1 85 ? -9.899 -7.366 13.099 1.00 92.88 85 ALA A C 1
ATOM 637 O O . ALA A 1 85 ? -10.125 -7.091 14.275 1.00 92.88 85 ALA A O 1
ATOM 638 N N . HIS A 1 86 ? -10.492 -6.725 12.088 1.00 86.50 86 HIS A N 1
ATOM 639 C CA . HIS A 1 86 ? -11.411 -5.576 12.178 1.00 86.50 86 HIS A CA 1
ATOM 640 C C . HIS A 1 86 ? -12.755 -5.866 12.903 1.00 86.50 86 HIS A C 1
ATOM 642 O O . HIS A 1 86 ? -13.551 -4.957 13.132 1.00 86.50 86 HIS A O 1
ATOM 648 N N . VAL A 1 87 ? -13.024 -7.115 13.304 1.00 77.94 87 VAL A N 1
ATOM 649 C CA . VAL A 1 87 ? -14.326 -7.581 13.838 1.00 77.94 87 VAL A CA 1
ATOM 650 C C . VAL A 1 87 ? -14.538 -7.292 15.333 1.00 77.94 87 VAL A C 1
ATOM 652 O O . VAL A 1 87 ? -13.758 -7.758 16.192 1.00 77.94 87 VAL A O 1
#